Protein AF-A0A175YHP7-F1 (afdb_monomer)

Sequence (146 aa):
MAKKRSRNQNPEPFFPEEENDSKSKSSTKHSKAPKHHQQQNKLIASDMSAKILKEALIQQKEIQDEADALKPGAASFAFLKDNADALQLDEEEIDHFSGFSETQSQYGGDEEEIDEDDEKLLEAFLSKDYCPQRTLADIIVDKIKE

Foldseek 3Di:
DDDDDDDDDDPDDPDDDDDDDDDPPPPPDPPDDDDPVSVPPPPDPPVVVVVVVVVVVVVVVVVVVVVQCPPPPRVPPPVPVVVPPPPPDDPPPPVPCPDDPVVVPPPPPDPPDQDPVNVVVVCVVPDPPDDPDCDVVNVVVVVVVD

InterPro domains:
  IPR007955 Bystin [PTHR12821] (1-146)

Structure (mmCIF, N/CA/C/O backbone):
data_AF-A0A175YHP7-F1
#
_entry.id   AF-A0A175YHP7-F1
#
loop_
_atom_site.group_PDB
_atom_site.id
_atom_site.type_symbol
_atom_site.label_atom_id
_atom_site.label_alt_id
_atom_site.label_comp_id
_atom_site.label_asym_id
_atom_site.label_entity_id
_atom_site.label_seq_id
_atom_site.pdbx_PDB_ins_code
_atom_site.Cartn_x
_atom_site.Cartn_y
_atom_site.Cartn_z
_atom_site.occupancy
_atom_site.B_iso_or_equiv
_atom_site.auth_seq_id
_atom_site.auth_comp_id
_atom_site.auth_asym_id
_atom_site.auth_atom_id
_atom_site.pdbx_PDB_model_num
ATOM 1 N N . MET A 1 1 ? 13.005 -58.103 37.834 1.00 46.00 1 MET A N 1
ATOM 2 C CA . MET A 1 1 ? 14.176 -57.321 37.370 1.00 46.00 1 MET A CA 1
ATOM 3 C C . MET A 1 1 ? 13.709 -56.307 36.331 1.00 46.00 1 MET A C 1
ATOM 5 O O . MET A 1 1 ? 13.283 -56.713 35.258 1.00 46.00 1 MET A O 1
ATOM 9 N N . ALA A 1 2 ? 13.693 -55.012 36.660 1.00 54.41 2 ALA A N 1
ATOM 10 C CA . ALA A 1 2 ? 13.207 -53.965 35.756 1.00 54.41 2 ALA A CA 1
ATOM 11 C C . ALA A 1 2 ? 14.349 -53.447 34.862 1.00 54.41 2 ALA A C 1
ATOM 13 O O . ALA A 1 2 ? 15.381 -53.001 35.364 1.00 54.41 2 ALA A O 1
ATOM 14 N N . LYS A 1 3 ? 14.171 -53.518 33.538 1.00 66.19 3 LYS A N 1
ATOM 15 C CA . LYS A 1 3 ? 15.143 -53.038 32.544 1.00 66.19 3 LYS A CA 1
ATOM 16 C C . LYS A 1 3 ? 15.063 -51.509 32.458 1.00 66.19 3 LYS A C 1
ATOM 18 O O . LYS A 1 3 ? 14.089 -50.972 31.935 1.00 66.19 3 LYS A O 1
ATOM 23 N N . LYS A 1 4 ? 16.067 -50.807 32.990 1.00 70.50 4 LYS A N 1
ATOM 24 C CA . LYS A 1 4 ? 16.188 -49.344 32.880 1.00 70.50 4 LYS A CA 1
ATOM 25 C C . LYS A 1 4 ? 16.605 -48.986 31.447 1.00 70.50 4 LYS A C 1
ATOM 27 O O . LYS A 1 4 ? 17.589 -49.524 30.951 1.00 70.50 4 LYS A O 1
ATOM 32 N N . ARG A 1 5 ? 15.856 -48.104 30.773 1.00 69.44 5 ARG A N 1
ATOM 33 C CA . ARG A 1 5 ? 16.238 -47.556 29.458 1.00 69.44 5 ARG A CA 1
ATOM 34 C C . ARG A 1 5 ? 17.372 -46.547 29.661 1.00 69.44 5 ARG A C 1
ATOM 36 O O . ARG A 1 5 ? 17.208 -45.604 30.432 1.00 69.44 5 ARG A O 1
ATOM 43 N N . SER A 1 6 ? 18.509 -46.751 29.000 1.00 69.75 6 SER A N 1
ATOM 44 C CA . SER A 1 6 ? 19.633 -45.811 29.009 1.00 69.75 6 SER A CA 1
ATOM 45 C C . SER A 1 6 ? 19.281 -44.572 28.185 1.00 69.75 6 SER A C 1
ATOM 47 O O . SER A 1 6 ? 18.892 -44.679 27.022 1.00 69.75 6 SER A O 1
ATOM 49 N N . ARG A 1 7 ? 19.398 -43.390 28.790 1.00 74.38 7 ARG A N 1
ATOM 50 C CA . ARG A 1 7 ? 19.239 -42.104 28.106 1.00 74.38 7 ARG A CA 1
ATOM 51 C C . ARG A 1 7 ? 20.574 -41.769 27.441 1.00 74.38 7 ARG A C 1
ATOM 53 O O . ARG A 1 7 ? 21.572 -41.646 28.146 1.00 74.38 7 ARG A O 1
ATOM 60 N N . ASN A 1 8 ? 20.601 -41.669 26.113 1.00 72.31 8 ASN A N 1
ATOM 61 C CA . ASN A 1 8 ? 21.798 -41.236 25.391 1.00 72.31 8 ASN A CA 1
ATOM 62 C C . ASN A 1 8 ? 22.124 -39.799 25.809 1.00 72.31 8 ASN A C 1
ATOM 64 O O . ASN A 1 8 ? 21.295 -38.908 25.631 1.00 72.31 8 ASN A O 1
ATOM 68 N N . GLN A 1 9 ? 23.298 -39.603 26.401 1.00 70.44 9 GLN A N 1
ATOM 69 C CA . GLN A 1 9 ? 23.836 -38.281 26.695 1.00 70.44 9 GLN A CA 1
ATOM 70 C C . GLN A 1 9 ? 24.717 -37.857 25.523 1.00 70.44 9 GLN A C 1
ATOM 72 O O . GLN A 1 9 ? 25.513 -38.657 25.032 1.00 70.44 9 GLN A O 1
ATOM 77 N N . ASN A 1 10 ? 24.538 -36.621 25.060 1.00 68.81 10 ASN A N 1
ATOM 78 C CA . ASN A 1 10 ? 25.418 -36.017 24.067 1.00 68.81 10 ASN A CA 1
ATOM 79 C C . ASN A 1 10 ? 26.833 -35.910 24.675 1.00 68.81 10 ASN A C 1
ATOM 81 O O . ASN A 1 10 ? 26.950 -35.313 25.746 1.00 68.81 10 ASN A O 1
ATOM 85 N N . PRO A 1 11 ? 27.882 -36.499 24.070 1.00 67.88 11 PRO A N 1
ATOM 86 C CA . PRO A 1 11 ? 29.224 -36.497 24.654 1.00 67.88 11 PRO A CA 1
ATOM 87 C C . PRO A 1 11 ? 29.939 -35.145 24.542 1.00 67.88 11 PRO A C 1
ATOM 89 O O . PRO A 1 11 ? 30.997 -34.977 25.142 1.00 67.88 11 PRO A O 1
ATOM 92 N N . GLU A 1 12 ? 29.402 -34.196 23.772 1.00 66.56 12 GLU A N 1
ATOM 93 C CA . GLU A 1 12 ? 30.058 -32.909 23.560 1.00 66.56 12 GLU A CA 1
ATOM 94 C C . GLU A 1 12 ? 29.639 -31.881 24.624 1.00 66.56 12 GLU A C 1
ATOM 96 O O . GLU A 1 12 ? 28.439 -31.642 24.809 1.00 66.56 12 GLU A O 1
ATOM 101 N N . PRO A 1 13 ? 30.600 -31.266 25.337 1.00 72.00 13 PRO A N 1
ATOM 102 C CA . PRO A 1 13 ? 30.310 -30.165 26.244 1.00 72.00 13 PRO A CA 1
ATOM 103 C C . PRO A 1 13 ? 29.901 -28.918 25.449 1.00 72.00 13 PRO A C 1
ATOM 105 O O . PRO A 1 13 ? 30.502 -28.587 24.428 1.00 72.00 13 PRO A O 1
ATOM 108 N N . PHE A 1 14 ? 28.889 -28.203 25.943 1.00 60.03 14 PHE A N 1
ATOM 109 C CA . PHE A 1 14 ? 28.582 -26.855 25.475 1.00 60.03 14 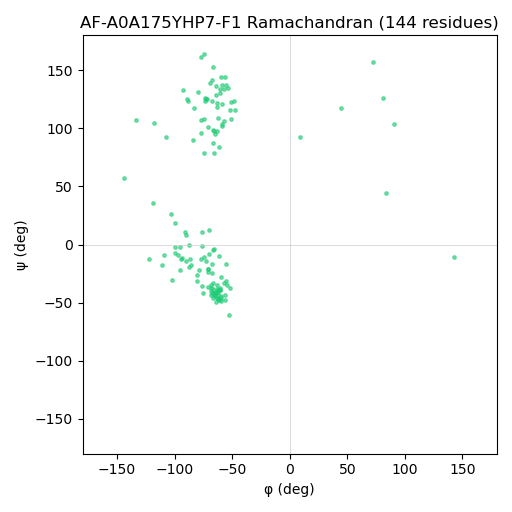PHE A CA 1
ATOM 110 C C . PHE A 1 14 ? 29.682 -25.918 25.980 1.00 60.03 14 PHE A C 1
ATOM 112 O O . PHE A 1 14 ? 29.701 -25.564 27.158 1.00 60.03 14 PHE A O 1
ATOM 119 N N . PHE A 1 15 ? 30.627 -25.565 25.111 1.00 62.22 15 PHE A N 1
ATOM 120 C CA . PHE A 1 15 ? 31.587 -24.506 25.400 1.00 62.22 15 PHE A CA 1
ATOM 121 C C . PHE A 1 15 ? 30.917 -23.143 25.166 1.00 62.22 15 PHE A C 1
ATOM 123 O O . PHE A 1 15 ? 30.283 -22.974 24.122 1.00 62.22 15 PHE A O 1
ATOM 130 N N . PRO A 1 16 ? 31.020 -22.187 26.107 1.00 53.53 16 PRO A N 1
ATOM 131 C CA . PRO A 1 16 ? 30.658 -20.805 25.832 1.00 53.53 16 PRO A CA 1
ATOM 132 C C . PRO A 1 16 ? 31.653 -20.214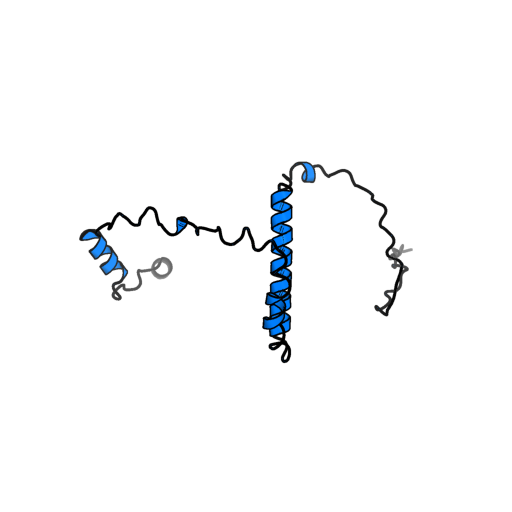 24.825 1.00 53.53 16 PRO A C 1
ATOM 134 O O . PRO A 1 16 ? 32.840 -20.539 24.854 1.00 53.53 16 PRO A O 1
ATOM 137 N N . GLU A 1 17 ? 31.126 -19.405 23.909 1.00 54.12 17 GLU A N 1
ATOM 138 C CA . GLU A 1 17 ? 31.859 -18.721 22.845 1.00 54.12 17 GLU A CA 1
ATOM 139 C C . GLU A 1 17 ? 32.971 -17.841 23.427 1.00 54.12 17 GLU A C 1
ATOM 141 O O . GLU A 1 17 ? 32.696 -16.776 23.962 1.00 54.12 17 GLU A O 1
ATOM 146 N N . GLU A 1 18 ? 34.223 -18.274 23.297 1.00 49.06 18 GLU A N 1
ATOM 147 C CA . GLU A 1 18 ? 35.388 -17.400 23.422 1.00 49.06 18 GLU A CA 1
ATOM 148 C C . GLU A 1 18 ? 36.333 -17.704 22.251 1.00 49.06 18 GLU A C 1
ATOM 150 O O . GLU A 1 18 ? 36.932 -18.775 22.157 1.00 49.06 18 GLU A O 1
ATOM 155 N N . GLU A 1 19 ? 36.345 -16.751 21.323 1.00 51.97 19 GLU A N 1
ATOM 156 C CA . GLU A 1 19 ? 37.436 -16.330 20.445 1.00 51.97 19 GLU A CA 1
ATOM 157 C C . GLU A 1 19 ? 38.331 -17.360 19.713 1.00 51.97 19 GLU A C 1
ATOM 159 O O . GLU A 1 19 ? 39.212 -18.014 20.266 1.00 51.97 19 GLU A O 1
ATOM 164 N N . ASN A 1 20 ? 38.223 -17.262 18.382 1.00 43.97 20 ASN A N 1
ATOM 165 C CA . ASN A 1 20 ? 39.258 -17.458 17.363 1.00 43.97 20 ASN A CA 1
ATOM 166 C C . ASN A 1 20 ? 39.466 -18.861 16.755 1.00 43.97 20 ASN A C 1
ATOM 168 O O . ASN A 1 20 ? 40.160 -19.743 17.252 1.00 43.97 20 ASN A O 1
ATOM 172 N N . ASP A 1 21 ? 38.942 -18.926 15.529 1.00 49.19 21 ASP A N 1
ATOM 173 C CA . ASP A 1 21 ? 39.599 -19.409 14.321 1.00 49.19 21 ASP A CA 1
ATOM 174 C C . ASP A 1 21 ? 39.704 -20.913 14.020 1.00 49.19 21 ASP A C 1
ATOM 176 O O . ASP A 1 21 ? 40.339 -21.735 14.678 1.00 49.19 21 ASP A O 1
ATOM 180 N N . SER A 1 22 ? 39.208 -21.202 12.812 1.00 54.88 22 SER A N 1
ATOM 181 C CA . SER A 1 22 ? 39.750 -22.210 11.900 1.00 54.88 22 SER A CA 1
ATOM 182 C C . SER A 1 22 ? 39.337 -23.668 12.083 1.00 54.88 22 SER A C 1
ATOM 184 O O . SER A 1 22 ? 40.174 -24.545 11.891 1.00 54.88 22 SER A O 1
ATOM 186 N N . LYS A 1 23 ? 38.050 -23.980 12.305 1.00 52.28 23 LYS A N 1
ATOM 187 C CA . LYS A 1 23 ? 37.476 -25.286 11.883 1.00 52.28 23 LYS A CA 1
ATOM 188 C C . LYS A 1 23 ? 36.029 -25.183 11.393 1.00 52.28 23 LYS A C 1
ATOM 190 O O . LYS A 1 23 ? 35.154 -25.915 11.851 1.00 52.28 23 LYS A O 1
ATOM 195 N N . SER A 1 24 ? 35.778 -24.356 10.380 1.00 53.47 24 SER A N 1
ATOM 196 C CA . SER A 1 24 ? 34.643 -24.575 9.479 1.00 53.47 24 SER A CA 1
ATOM 197 C C . SER A 1 24 ? 34.908 -25.864 8.692 1.00 53.47 24 SER A C 1
ATOM 199 O O . SER A 1 24 ? 35.519 -25.873 7.625 1.00 53.47 24 SER A O 1
ATOM 201 N N . LYS A 1 25 ? 34.507 -27.006 9.265 1.00 53.41 25 LYS A N 1
ATOM 202 C CA . LYS A 1 25 ? 34.483 -28.285 8.550 1.00 53.41 25 LYS A CA 1
ATOM 203 C C . LYS A 1 25 ? 33.567 -28.091 7.348 1.00 53.41 25 LYS A C 1
ATOM 205 O O . LYS A 1 25 ? 32.350 -28.030 7.502 1.00 53.41 25 LYS A O 1
ATOM 210 N N . SER A 1 26 ? 34.171 -27.941 6.173 1.00 55.53 26 SER A N 1
ATOM 211 C CA . SER A 1 26 ? 33.475 -27.862 4.897 1.00 55.53 26 SER A CA 1
ATOM 212 C C . SER A 1 26 ? 32.526 -29.052 4.805 1.00 55.53 26 SER A C 1
ATOM 214 O O . SER A 1 26 ? 32.942 -30.209 4.711 1.00 55.53 26 SER A O 1
ATOM 216 N N . SER A 1 27 ? 31.227 -28.778 4.926 1.00 59.69 27 SER A N 1
ATOM 217 C CA . SER A 1 27 ? 30.212 -29.810 4.801 1.00 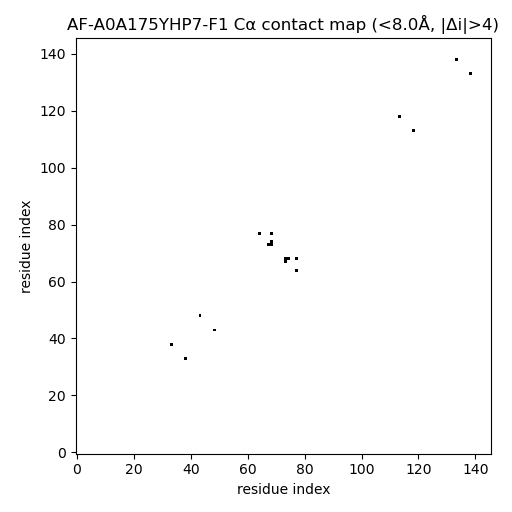59.69 27 SER A CA 1
ATOM 218 C C . SER A 1 27 ? 30.322 -30.351 3.385 1.00 59.69 27 SER A C 1
ATOM 220 O O . SER A 1 27 ? 30.030 -29.661 2.404 1.00 59.69 27 SER A O 1
ATOM 222 N N . THR A 1 28 ? 30.824 -31.571 3.287 1.00 58.56 28 THR A N 1
ATOM 223 C CA . THR A 1 28 ? 30.996 -32.302 2.046 1.00 58.56 28 THR A CA 1
ATOM 224 C C . THR A 1 28 ? 29.667 -32.267 1.297 1.00 58.56 28 THR A C 1
ATOM 226 O O . THR A 1 28 ? 28.622 -32.602 1.857 1.00 58.56 28 THR A O 1
ATOM 229 N N . LYS A 1 29 ? 29.701 -31.754 0.063 1.00 62.47 29 LYS A N 1
ATOM 230 C CA . LYS A 1 29 ? 28.541 -31.484 -0.794 1.00 62.47 29 LYS A CA 1
ATOM 231 C C . LYS A 1 29 ? 27.780 -32.777 -1.093 1.00 62.47 29 LYS A C 1
ATOM 233 O O . LYS A 1 29 ? 27.967 -33.390 -2.137 1.00 62.47 29 LYS A O 1
ATOM 238 N N . HIS A 1 30 ? 26.900 -33.195 -0.196 1.00 57.97 30 HIS A N 1
ATOM 239 C CA . HIS A 1 30 ? 25.880 -34.177 -0.521 1.00 57.97 30 HIS A CA 1
ATOM 240 C C . HIS A 1 30 ? 24.717 -33.422 -1.160 1.00 57.97 30 HIS A C 1
ATOM 242 O O . HIS A 1 30 ? 23.811 -32.959 -0.465 1.00 57.97 30 HIS A O 1
ATOM 248 N N . SER A 1 31 ? 24.747 -33.276 -2.487 1.00 67.56 31 SER A N 1
ATOM 249 C CA . SER A 1 31 ? 23.548 -32.915 -3.239 1.00 67.56 31 SER A CA 1
ATOM 250 C C . SER A 1 31 ? 22.557 -34.070 -3.096 1.00 67.56 31 SER A C 1
ATOM 252 O O . SER A 1 31 ? 22.631 -35.095 -3.771 1.00 67.56 31 SER A O 1
ATOM 254 N N . LYS A 1 32 ? 21.649 -33.954 -2.126 1.00 76.44 32 LYS A N 1
ATOM 255 C CA . LYS A 1 32 ? 20.534 -34.893 -2.008 1.00 76.44 32 LYS A CA 1
ATOM 256 C C . LYS A 1 32 ? 19.669 -34.739 -3.257 1.00 76.44 32 LYS A C 1
ATOM 258 O O . LYS A 1 32 ? 19.400 -33.613 -3.675 1.00 76.44 32 LYS A O 1
ATOM 263 N N . ALA A 1 33 ? 19.237 -35.858 -3.836 1.00 76.06 33 ALA A N 1
ATOM 264 C CA . ALA A 1 33 ? 18.287 -35.831 -4.939 1.00 76.06 33 ALA A CA 1
ATOM 265 C C . ALA A 1 33 ? 17.026 -35.056 -4.507 1.00 76.06 33 ALA A C 1
ATOM 267 O O . ALA A 1 33 ? 16.568 -35.234 -3.368 1.00 76.06 33 ALA A O 1
ATOM 268 N N . PRO A 1 34 ? 16.484 -34.183 -5.372 1.00 72.31 34 PRO A N 1
ATOM 269 C CA . PRO A 1 34 ? 15.322 -33.384 -5.028 1.00 72.31 34 PRO A CA 1
ATOM 270 C C . PRO A 1 34 ? 14.143 -34.299 -4.696 1.00 72.31 34 PRO A C 1
ATOM 272 O O . PRO A 1 34 ? 13.866 -35.276 -5.394 1.00 72.31 34 PRO A O 1
ATOM 275 N N . LYS A 1 35 ? 13.452 -33.992 -3.598 1.00 80.69 35 LYS A N 1
ATOM 276 C CA . LYS A 1 35 ? 12.264 -34.740 -3.170 1.00 80.69 35 LYS A CA 1
ATOM 277 C C . LYS A 1 35 ? 11.137 -34.533 -4.185 1.00 80.69 35 LYS A C 1
ATOM 279 O O . LYS A 1 35 ? 11.047 -33.474 -4.794 1.00 80.69 35 LYS A O 1
ATOM 284 N N . HIS A 1 36 ? 10.219 -35.491 -4.309 1.00 69.75 36 HIS A N 1
ATOM 285 C CA . HIS A 1 36 ? 9.079 -35.404 -5.239 1.00 69.75 36 HIS A CA 1
ATOM 286 C C . HIS A 1 36 ? 8.266 -34.098 -5.083 1.00 69.75 36 HIS A C 1
ATOM 288 O O . HIS A 1 36 ? 7.883 -33.481 -6.069 1.00 69.75 36 HIS A O 1
ATOM 294 N N . HIS A 1 37 ? 8.089 -33.601 -3.853 1.00 69.38 37 HIS A N 1
ATOM 295 C CA . HIS A 1 37 ? 7.415 -32.317 -3.610 1.00 69.38 37 HIS A CA 1
ATOM 296 C C . HIS A 1 37 ? 8.239 -31.085 -4.040 1.00 69.38 37 HIS A C 1
ATOM 298 O O . HIS A 1 37 ? 7.678 -30.018 -4.243 1.00 69.38 37 HIS A O 1
ATOM 304 N N . GLN A 1 38 ? 9.566 -31.200 -4.175 1.00 67.00 38 GLN A N 1
ATOM 305 C CA . GLN A 1 38 ? 10.419 -30.133 -4.717 1.00 67.00 38 GLN A CA 1
ATOM 306 C C . GLN A 1 38 ? 10.346 -30.071 -6.244 1.00 67.00 38 GLN A C 1
ATOM 308 O O . GLN A 1 38 ? 10.609 -29.017 -6.805 1.00 67.00 38 GLN A O 1
ATOM 313 N N . GLN A 1 39 ? 9.957 -31.164 -6.912 1.00 63.38 39 GLN A N 1
ATOM 314 C CA . GLN A 1 39 ? 9.768 -31.179 -8.366 1.00 63.38 39 GLN A CA 1
ATOM 315 C C . GLN A 1 39 ? 8.528 -30.387 -8.804 1.00 63.38 39 GLN A C 1
ATOM 317 O O . GLN A 1 39 ? 8.470 -29.931 -9.940 1.00 63.38 39 GLN A O 1
ATOM 322 N N . GLN A 1 40 ? 7.543 -30.216 -7.915 1.00 61.12 40 GLN A N 1
ATOM 323 C CA . GLN A 1 40 ? 6.311 -29.477 -8.212 1.00 61.12 40 GLN A CA 1
ATOM 324 C C . GLN A 1 40 ? 6.391 -27.984 -7.887 1.00 61.12 40 GLN A C 1
ATOM 326 O O . GLN A 1 40 ? 5.554 -27.210 -8.352 1.00 61.12 40 GLN A O 1
ATOM 331 N N . ASN A 1 41 ? 7.402 -27.558 -7.128 1.00 60.28 41 ASN A N 1
ATOM 332 C CA . ASN A 1 41 ? 7.628 -26.141 -6.901 1.00 60.28 41 ASN A CA 1
ATOM 333 C C . ASN A 1 41 ? 8.227 -25.555 -8.178 1.00 60.28 41 ASN A C 1
ATOM 335 O O . ASN A 1 41 ? 9.390 -25.803 -8.494 1.00 60.28 41 ASN A O 1
ATOM 339 N N . LYS A 1 42 ? 7.432 -24.768 -8.911 1.00 74.38 42 LYS A N 1
ATOM 340 C CA . LYS A 1 42 ? 7.957 -23.889 -9.956 1.00 74.38 42 LYS A CA 1
ATOM 341 C C . LYS A 1 42 ? 8.956 -22.954 -9.279 1.00 74.38 42 LYS A C 1
ATOM 343 O O . LYS A 1 42 ? 8.555 -22.041 -8.561 1.00 74.38 42 LYS A O 1
ATOM 348 N N . LEU A 1 43 ? 10.247 -23.241 -9.436 1.00 79.19 43 LEU A N 1
ATOM 349 C CA . LEU A 1 43 ? 11.290 -22.322 -9.012 1.00 79.19 43 LEU A CA 1
ATOM 350 C C . LEU A 1 43 ? 11.034 -20.999 -9.729 1.00 79.19 43 LEU A C 1
ATOM 352 O O . LEU A 1 43 ? 10.725 -20.971 -10.922 1.00 79.19 43 LEU A O 1
ATOM 356 N N . ILE A 1 44 ? 11.106 -19.917 -8.967 1.00 83.69 44 ILE A N 1
ATOM 357 C CA . ILE A 1 44 ? 11.013 -18.572 -9.511 1.00 83.69 44 ILE A CA 1
ATOM 358 C C . ILE A 1 44 ? 12.165 -18.402 -10.516 1.00 83.69 44 ILE A C 1
ATOM 360 O O . ILE A 1 44 ? 13.244 -18.972 -10.333 1.00 83.69 44 ILE A O 1
ATOM 364 N N . ALA A 1 45 ? 11.928 -17.671 -11.608 1.00 90.94 45 ALA A N 1
ATOM 365 C CA . ALA A 1 45 ? 12.965 -17.418 -12.603 1.00 90.94 45 ALA A CA 1
ATOM 366 C C . ALA A 1 45 ? 14.194 -16.775 -11.942 1.00 90.94 45 ALA A C 1
ATOM 368 O O . ALA A 1 45 ? 14.047 -15.950 -11.042 1.00 90.94 45 ALA A O 1
ATOM 369 N N . SER A 1 46 ? 15.397 -17.116 -12.414 1.00 91.06 46 SER A N 1
ATOM 370 C CA . SER A 1 46 ? 16.647 -16.622 -11.818 1.00 91.06 46 SER A CA 1
ATOM 371 C C . SER A 1 46 ? 16.702 -15.092 -11.722 1.00 91.06 46 SER A C 1
ATOM 373 O O . SER A 1 46 ? 17.229 -14.576 -10.743 1.00 91.06 46 SER A O 1
ATOM 375 N N . ASP A 1 47 ? 16.130 -14.376 -12.697 1.00 94.50 47 ASP A N 1
ATOM 376 C CA . ASP A 1 47 ? 16.023 -12.909 -12.677 1.00 94.50 47 ASP A CA 1
ATOM 377 C C . ASP A 1 47 ? 15.152 -12.410 -11.511 1.00 94.50 47 ASP A C 1
ATOM 379 O O . ASP A 1 47 ? 15.546 -11.544 -10.735 1.00 94.50 47 ASP A O 1
ATOM 383 N N . MET A 1 48 ? 13.992 -13.033 -11.308 1.00 94.88 48 MET A N 1
ATOM 384 C CA . MET A 1 48 ? 13.111 -12.708 -10.187 1.00 94.88 48 MET A CA 1
ATOM 385 C C . MET A 1 48 ? 13.744 -13.078 -8.840 1.00 94.88 48 MET A C 1
ATOM 387 O O . MET A 1 48 ? 13.629 -12.317 -7.885 1.00 94.88 48 MET A O 1
ATOM 391 N N . SER A 1 49 ? 14.466 -14.200 -8.752 1.00 95.38 49 SER A N 1
ATOM 392 C CA . SER A 1 49 ? 15.238 -14.540 -7.551 1.00 95.38 49 SER A CA 1
ATOM 393 C C . SER A 1 49 ? 16.343 -13.519 -7.258 1.00 95.38 49 SER A C 1
ATOM 395 O O . SER A 1 49 ? 16.540 -13.171 -6.096 1.00 95.38 49 SER A O 1
ATOM 397 N N . ALA A 1 50 ? 17.030 -13.008 -8.285 1.00 96.50 50 ALA A N 1
ATOM 398 C CA . ALA A 1 50 ? 18.051 -11.971 -8.132 1.00 96.50 50 ALA A CA 1
ATOM 399 C C . ALA A 1 50 ? 17.449 -10.640 -7.654 1.00 96.50 50 ALA A C 1
ATOM 401 O O . ALA A 1 50 ? 18.000 -10.016 -6.749 1.00 96.50 50 ALA A O 1
ATOM 402 N N . LYS A 1 51 ? 16.290 -10.246 -8.199 1.00 97.62 51 LYS A N 1
ATOM 403 C CA . LYS A 1 51 ? 15.534 -9.063 -7.755 1.00 97.62 51 LYS A CA 1
ATOM 404 C C . LYS A 1 51 ? 15.123 -9.169 -6.289 1.00 97.62 51 LYS A C 1
ATOM 406 O O . LYS A 1 51 ? 15.399 -8.257 -5.520 1.00 97.62 51 LYS A O 1
ATOM 411 N N . ILE A 1 52 ? 14.548 -10.305 -5.889 1.00 97.00 52 ILE A N 1
ATOM 412 C CA . ILE A 1 52 ? 14.151 -10.554 -4.495 1.00 97.00 52 ILE A CA 1
ATOM 413 C C . ILE A 1 52 ? 15.366 -10.482 -3.562 1.00 97.00 52 ILE A C 1
ATOM 415 O O . ILE A 1 52 ? 15.283 -9.865 -2.506 1.00 97.00 52 ILE A O 1
ATOM 419 N N . LEU A 1 53 ? 16.498 -11.085 -3.945 1.00 97.25 53 LEU A N 1
ATOM 420 C CA . LEU A 1 53 ? 17.710 -11.050 -3.127 1.00 97.25 53 LEU A CA 1
ATOM 421 C C . LEU A 1 53 ? 18.266 -9.626 -2.986 1.00 97.25 53 LEU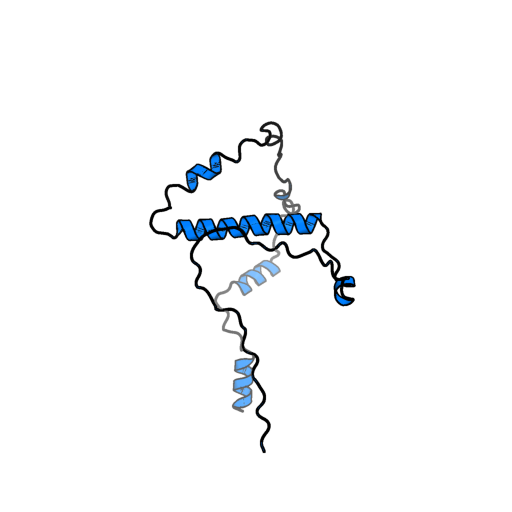 A C 1
ATOM 423 O O . LEU A 1 53 ? 18.651 -9.239 -1.887 1.00 97.25 53 LEU A O 1
ATOM 427 N N . LYS A 1 54 ? 18.296 -8.846 -4.074 1.00 98.00 54 LYS A N 1
ATOM 428 C CA . LYS A 1 54 ? 18.754 -7.450 -4.050 1.00 98.00 54 LYS A CA 1
ATOM 429 C C . LYS A 1 54 ? 17.878 -6.600 -3.129 1.00 98.00 54 LYS A C 1
ATOM 431 O O . LYS A 1 54 ? 18.412 -5.895 -2.281 1.00 98.00 54 LYS A O 1
ATOM 436 N N . GLU A 1 55 ? 16.561 -6.713 -3.263 1.00 97.88 55 GLU A N 1
ATOM 437 C CA . GLU A 1 55 ? 15.606 -5.958 -2.449 1.00 97.88 55 GLU A CA 1
ATOM 438 C C . GLU A 1 55 ? 15.691 -6.342 -0.966 1.00 97.88 55 GLU A C 1
ATOM 440 O O . GLU A 1 55 ? 15.729 -5.479 -0.095 1.00 97.88 55 GLU A O 1
ATOM 445 N N . ALA A 1 56 ? 15.824 -7.638 -0.671 1.00 97.62 56 ALA A N 1
ATOM 446 C CA . ALA A 1 56 ? 15.988 -8.121 0.697 1.00 97.62 56 ALA A CA 1
ATOM 447 C C . ALA A 1 56 ? 17.253 -7.558 1.370 1.00 97.62 56 ALA A C 1
ATOM 449 O O . ALA A 1 56 ? 17.224 -7.240 2.558 1.00 97.62 56 ALA A O 1
ATOM 450 N N . LEU A 1 57 ? 18.355 -7.409 0.624 1.00 97.75 57 LEU A N 1
ATOM 451 C CA . LEU A 1 57 ? 19.580 -6.791 1.143 1.00 97.75 57 LEU A CA 1
ATOM 452 C C . LEU A 1 57 ? 19.404 -5.293 1.420 1.00 97.75 57 LEU A C 1
ATOM 454 O O . LEU A 1 57 ? 19.940 -4.802 2.412 1.00 97.75 57 LEU A O 1
ATOM 458 N N . ILE A 1 58 ? 18.652 -4.580 0.577 1.00 97.19 58 ILE A N 1
ATOM 459 C CA . ILE A 1 58 ? 18.347 -3.155 0.775 1.00 97.19 58 ILE A CA 1
ATOM 460 C C . ILE A 1 58 ? 17.518 -2.969 2.050 1.00 97.19 58 ILE A C 1
ATOM 462 O O . ILE A 1 58 ? 17.917 -2.202 2.921 1.00 97.19 58 ILE A O 1
ATOM 466 N N . GLN A 1 59 ? 16.442 -3.744 2.211 1.00 97.50 59 GLN A N 1
ATOM 467 C CA . GLN A 1 59 ? 15.589 -3.696 3.405 1.00 97.50 59 GLN A CA 1
ATOM 468 C C . GLN A 1 59 ? 16.361 -4.041 4.682 1.00 97.50 59 GLN A C 1
ATOM 470 O O . GLN A 1 59 ? 16.172 -3.421 5.725 1.00 97.50 59 GLN A O 1
ATOM 475 N N . GLN A 1 60 ? 17.270 -5.020 4.615 1.00 96.25 60 GLN A N 1
ATOM 476 C CA . GLN A 1 60 ? 18.116 -5.358 5.757 1.00 96.25 60 GLN A CA 1
ATOM 477 C C . GLN A 1 60 ? 19.041 -4.195 6.150 1.00 96.25 60 GLN A C 1
ATOM 479 O O . GLN A 1 60 ? 19.257 -3.974 7.342 1.00 96.25 60 GLN A O 1
ATOM 484 N N . LYS A 1 61 ? 19.582 -3.461 5.168 1.00 95.38 61 LYS A N 1
ATOM 485 C CA . LYS A 1 61 ? 20.409 -2.275 5.415 1.00 95.38 61 LYS A CA 1
ATOM 486 C C . LYS A 1 61 ? 19.579 -1.148 6.039 1.00 95.38 61 LYS A C 1
ATOM 488 O O . LYS A 1 61 ? 20.005 -0.605 7.047 1.00 95.38 61 LYS A O 1
ATOM 493 N N . GLU A 1 62 ? 18.390 -0.867 5.511 1.00 93.00 62 GLU A N 1
ATOM 494 C CA . GLU A 1 62 ? 17.483 0.168 6.033 1.00 93.00 62 GLU A CA 1
ATOM 495 C C . GLU A 1 62 ? 17.147 -0.057 7.514 1.00 93.00 62 GLU A C 1
ATOM 497 O O . GLU A 1 62 ? 17.327 0.839 8.334 1.00 93.00 62 GLU A O 1
ATOM 502 N N . ILE A 1 63 ? 16.778 -1.287 7.891 1.00 92.75 63 ILE A N 1
ATOM 503 C CA . ILE A 1 63 ? 16.494 -1.638 9.293 1.00 92.75 63 ILE A CA 1
ATOM 504 C C . ILE A 1 63 ? 17.727 -1.421 10.185 1.00 92.75 63 ILE A C 1
ATOM 506 O O . ILE A 1 63 ? 17.605 -0.982 11.331 1.00 92.75 63 ILE A O 1
ATOM 510 N N . GLN A 1 64 ? 18.921 -1.756 9.686 1.00 91.38 64 GLN A N 1
ATOM 511 C CA . GLN A 1 64 ? 20.165 -1.568 10.429 1.00 91.38 64 GLN A CA 1
ATOM 512 C C . GLN A 1 64 ? 20.492 -0.079 10.602 1.00 91.38 64 GLN A C 1
ATOM 514 O O . GLN A 1 64 ? 20.828 0.338 11.710 1.00 91.38 64 GLN A O 1
ATOM 519 N N . ASP A 1 65 ? 20.332 0.716 9.544 1.00 88.75 65 ASP A N 1
ATOM 520 C CA . ASP A 1 65 ? 20.559 2.160 9.551 1.00 88.75 65 ASP A CA 1
ATOM 521 C C . ASP A 1 65 ? 19.564 2.873 10.489 1.00 88.75 65 ASP A C 1
ATOM 523 O O . ASP A 1 65 ? 19.970 3.733 11.270 1.00 88.75 65 ASP A O 1
ATOM 527 N N . GLU A 1 66 ? 18.285 2.473 10.506 1.00 84.75 66 GLU A N 1
ATOM 528 C CA . GLU A 1 66 ? 17.285 2.959 11.470 1.00 84.75 66 GLU A CA 1
ATOM 529 C C . GLU A 1 66 ? 17.656 2.601 12.914 1.00 84.75 66 GLU A C 1
ATOM 531 O O . GLU A 1 66 ? 17.609 3.450 13.811 1.00 84.75 66 GLU A O 1
ATOM 536 N N . ALA A 1 67 ? 18.052 1.347 13.154 1.00 83.31 67 ALA A N 1
ATOM 537 C CA . ALA A 1 67 ? 18.471 0.886 14.473 1.00 83.31 67 ALA A CA 1
ATOM 538 C C . ALA A 1 67 ? 19.722 1.627 14.968 1.00 83.31 67 ALA A C 1
ATOM 540 O O . ALA A 1 67 ? 19.845 1.900 16.165 1.00 83.31 67 ALA A O 1
ATOM 541 N N . ASP A 1 68 ? 20.640 1.970 14.065 1.00 80.50 68 ASP A N 1
ATOM 542 C CA . ASP A 1 68 ? 21.826 2.758 14.375 1.00 80.50 68 ASP A CA 1
ATOM 543 C C . ASP A 1 68 ? 21.500 4.249 14.558 1.00 80.50 68 ASP A C 1
ATOM 545 O O . ASP A 1 68 ? 22.045 4.869 15.470 1.00 80.50 68 ASP A O 1
ATOM 549 N N . ALA A 1 69 ? 20.556 4.815 13.801 1.00 72.19 69 ALA A N 1
ATOM 550 C CA . ALA A 1 69 ? 20.074 6.189 13.974 1.00 72.19 69 ALA A CA 1
ATOM 551 C C . ALA A 1 69 ? 19.317 6.398 15.300 1.00 72.19 69 ALA A C 1
ATOM 553 O O . ALA A 1 69 ? 19.409 7.465 15.910 1.00 72.19 69 ALA A O 1
ATOM 554 N N . LEU A 1 70 ? 18.609 5.369 15.778 1.00 66.00 70 LEU A N 1
ATOM 555 C CA . LEU A 1 70 ? 17.934 5.353 17.080 1.00 66.00 70 LEU A CA 1
ATOM 556 C C . LEU A 1 70 ? 18.911 5.231 18.265 1.00 66.00 70 LEU A C 1
ATOM 558 O O . LEU A 1 70 ? 18.519 5.494 19.407 1.00 66.00 70 LEU A O 1
ATOM 562 N N . LYS A 1 71 ? 20.184 4.869 18.036 1.00 67.50 71 LYS A N 1
ATOM 563 C CA . LYS A 1 71 ? 21.210 4.911 19.088 1.00 67.50 71 LYS A CA 1
ATOM 564 C C . LYS A 1 71 ? 21.578 6.374 19.371 1.00 67.50 71 LYS A C 1
ATOM 566 O O . LYS A 1 71 ? 21.987 7.095 18.457 1.00 67.50 71 LYS A O 1
ATOM 571 N N . PRO A 1 72 ? 21.498 6.835 20.633 1.00 52.72 72 PRO A N 1
ATOM 572 C CA . PRO A 1 72 ? 21.827 8.212 20.978 1.00 52.72 72 PRO A CA 1
ATOM 573 C C . PRO A 1 72 ? 23.328 8.455 20.752 1.00 52.72 72 PRO A C 1
ATOM 575 O O . PRO A 1 72 ? 24.156 8.074 21.576 1.00 52.72 72 PRO A O 1
ATOM 578 N N . GLY A 1 73 ? 23.677 9.057 19.608 1.00 60.03 73 GLY A N 1
ATOM 579 C CA . GLY A 1 73 ? 25.051 9.442 19.255 1.00 60.03 73 GLY A CA 1
ATOM 580 C C . GLY A 1 73 ? 25.463 9.290 17.782 1.00 60.03 73 GLY A C 1
ATOM 581 O O . GLY A 1 73 ? 26.514 9.810 17.421 1.00 60.03 73 GLY A O 1
ATOM 582 N N . ALA A 1 74 ? 24.676 8.627 16.923 1.00 57.22 74 ALA A N 1
ATOM 583 C CA . ALA A 1 74 ? 25.090 8.302 15.543 1.00 57.22 74 ALA A CA 1
ATOM 584 C C . ALA A 1 74 ? 24.542 9.238 14.441 1.00 57.22 74 ALA A C 1
ATOM 586 O O . ALA A 1 74 ? 24.974 9.158 13.289 1.00 57.22 74 ALA A O 1
ATOM 587 N N . ALA A 1 75 ? 23.634 10.158 14.782 1.00 55.72 75 ALA A N 1
ATOM 588 C CA . ALA A 1 75 ? 22.876 10.971 13.821 1.00 55.72 75 ALA A CA 1
ATOM 589 C C . ALA A 1 75 ? 23.716 11.902 12.914 1.00 55.72 75 ALA A C 1
ATOM 591 O O . ALA A 1 75 ? 23.187 12.457 11.956 1.00 55.72 75 ALA A O 1
ATOM 592 N N . SER A 1 76 ? 25.016 12.072 13.175 1.00 53.44 76 SER A N 1
ATOM 593 C CA . SER A 1 76 ? 25.866 13.010 12.427 1.00 53.44 76 SER A CA 1
ATOM 594 C C . SER A 1 76 ? 26.629 12.399 11.243 1.00 53.44 76 SER A C 1
ATOM 596 O O .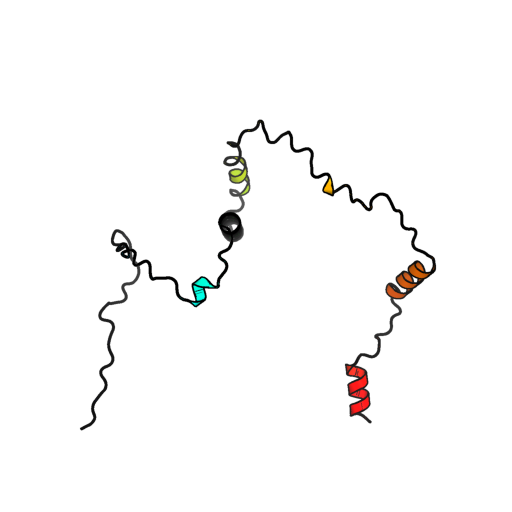 SER A 1 76 ? 27.198 13.157 10.464 1.00 53.44 76 SER A O 1
ATOM 598 N N . PHE A 1 77 ? 26.677 11.067 11.085 1.00 52.12 77 PHE A N 1
ATOM 599 C CA . PHE A 1 77 ? 27.536 10.420 10.069 1.00 52.12 77 PHE A CA 1
ATOM 600 C C . PHE A 1 77 ? 26.793 9.743 8.903 1.00 52.12 77 PHE A C 1
ATOM 602 O O . PHE A 1 77 ? 27.406 9.518 7.860 1.00 52.12 77 PHE A O 1
ATOM 609 N N . ALA A 1 78 ? 25.494 9.454 9.038 1.00 53.97 78 ALA A N 1
ATOM 610 C CA . ALA A 1 78 ? 24.727 8.743 8.007 1.00 53.97 78 ALA A CA 1
ATOM 611 C C . ALA A 1 78 ? 24.470 9.598 6.748 1.00 53.97 78 ALA A C 1
ATOM 613 O O . ALA A 1 78 ? 24.593 9.109 5.632 1.00 53.97 78 ALA A O 1
ATOM 614 N N . PHE A 1 79 ? 24.239 10.906 6.904 1.00 47.88 79 PHE A N 1
ATOM 615 C CA . PHE A 1 79 ? 23.902 11.798 5.782 1.00 47.88 79 PHE A CA 1
ATOM 616 C C . PHE A 1 79 ? 25.067 12.091 4.814 1.00 47.88 79 PHE A C 1
ATOM 618 O O . PHE A 1 79 ? 24.836 12.500 3.678 1.00 47.88 79 PHE A O 1
ATOM 625 N N . LEU A 1 80 ? 26.325 11.909 5.241 1.00 47.28 80 LEU A N 1
ATOM 626 C CA . LEU A 1 80 ? 27.504 12.281 4.442 1.00 47.28 80 LEU A CA 1
ATOM 627 C C . LEU A 1 80 ? 28.077 11.109 3.621 1.00 47.28 80 LEU A C 1
ATOM 629 O O . LEU A 1 80 ? 28.757 11.338 2.624 1.00 47.28 80 LEU A O 1
ATOM 633 N N . LYS A 1 81 ? 27.803 9.856 4.012 1.00 47.81 81 LYS A N 1
ATOM 634 C CA . LYS A 1 81 ? 28.346 8.655 3.349 1.00 47.81 81 LYS A CA 1
ATOM 635 C C . LYS A 1 81 ? 27.578 8.286 2.070 1.00 47.81 81 LYS A C 1
ATOM 637 O O . LYS A 1 81 ? 28.201 7.824 1.118 1.00 47.81 81 LYS A O 1
ATOM 642 N N . ASP A 1 82 ? 26.277 8.566 2.008 1.00 46.25 82 ASP A N 1
ATOM 643 C CA . ASP A 1 82 ? 25.432 8.220 0.852 1.00 46.25 82 ASP A CA 1
ATOM 644 C C . ASP A 1 82 ? 25.716 9.047 -0.420 1.00 46.25 82 ASP A C 1
ATOM 646 O O . ASP A 1 82 ? 25.227 8.704 -1.491 1.00 46.25 82 ASP A O 1
ATOM 650 N N . ASN A 1 83 ? 26.558 10.089 -0.352 1.00 45.47 83 ASN A N 1
ATOM 651 C CA . ASN A 1 83 ? 26.944 10.891 -1.523 1.00 45.47 83 ASN A CA 1
ATOM 652 C C . ASN A 1 83 ? 28.289 10.483 -2.161 1.00 45.47 83 ASN A C 1
ATOM 654 O O . ASN A 1 83 ? 28.626 10.996 -3.223 1.00 45.47 83 ASN A O 1
ATOM 658 N N . ALA A 1 84 ? 29.081 9.599 -1.538 1.00 47.72 84 ALA A N 1
ATOM 659 C CA . ALA A 1 84 ? 30.458 9.339 -1.986 1.00 47.72 84 ALA A CA 1
ATOM 660 C C . ALA A 1 84 ? 30.641 8.040 -2.796 1.00 47.72 84 ALA A C 1
ATOM 662 O O . ALA A 1 84 ? 31.500 8.004 -3.671 1.00 47.72 84 ALA A O 1
ATOM 663 N N . ASP A 1 85 ? 29.842 6.994 -2.550 1.00 44.84 85 ASP A N 1
ATOM 664 C CA . ASP A 1 85 ? 30.017 5.677 -3.203 1.00 44.84 85 ASP A CA 1
ATOM 665 C C . ASP A 1 85 ? 29.066 5.429 -4.394 1.00 44.84 85 ASP A C 1
ATOM 667 O O . ASP A 1 85 ? 29.161 4.398 -5.057 1.00 44.84 85 ASP A O 1
ATOM 671 N N . ALA A 1 86 ? 28.166 6.370 -4.708 1.00 46.62 86 ALA A N 1
ATOM 672 C CA . ALA A 1 86 ? 27.218 6.256 -5.825 1.00 46.62 86 ALA A CA 1
ATOM 673 C C . ALA A 1 86 ? 27.683 6.935 -7.135 1.00 46.62 86 ALA A C 1
ATOM 675 O O . ALA A 1 86 ? 26.991 6.836 -8.142 1.00 46.62 86 ALA A 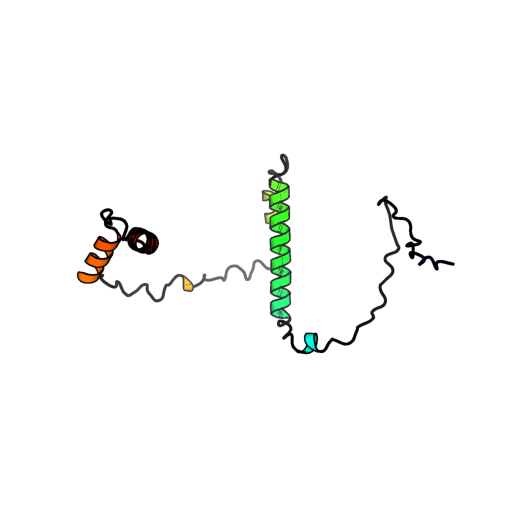O 1
ATOM 676 N N . LEU A 1 87 ? 28.849 7.598 -7.152 1.00 46.94 87 LEU A N 1
ATOM 677 C CA . LEU A 1 87 ? 29.311 8.440 -8.274 1.00 46.94 87 LEU A CA 1
ATOM 678 C C . LEU A 1 87 ? 30.384 7.786 -9.173 1.00 46.94 87 LEU A C 1
ATOM 680 O O . LEU A 1 87 ? 31.186 8.477 -9.792 1.00 46.94 87 LEU A O 1
ATOM 684 N N . GLN A 1 88 ? 30.430 6.453 -9.256 1.00 48.38 88 GLN A N 1
ATOM 685 C CA . GLN A 1 88 ? 31.243 5.732 -10.259 1.00 48.38 88 GLN A CA 1
ATOM 686 C C . GLN A 1 88 ? 30.386 4.872 -11.192 1.00 48.38 88 GLN A C 1
ATOM 688 O O . GLN A 1 88 ? 30.779 3.777 -11.597 1.00 48.38 88 GLN A O 1
ATOM 693 N N . LEU A 1 89 ? 29.197 5.359 -11.531 1.00 46.16 89 LEU A N 1
ATOM 694 C CA . LEU A 1 89 ? 28.383 4.801 -12.599 1.00 46.16 89 LEU A CA 1
ATOM 695 C C . LEU A 1 89 ? 28.228 5.904 -13.640 1.00 46.16 89 LEU A C 1
ATOM 697 O O . LEU A 1 89 ? 27.560 6.894 -13.374 1.00 46.16 89 LEU A O 1
ATOM 701 N N . ASP A 1 90 ? 28.974 5.741 -14.732 1.00 47.41 90 ASP A N 1
ATOM 702 C CA . ASP A 1 90 ? 28.866 6.425 -16.024 1.00 47.41 90 ASP A CA 1
ATOM 703 C C . ASP A 1 90 ? 27.884 7.615 -16.052 1.00 47.41 90 ASP A C 1
ATOM 705 O O . ASP A 1 90 ? 26.680 7.460 -16.261 1.00 47.41 90 ASP A O 1
ATOM 709 N N . GLU A 1 91 ? 28.415 8.813 -15.799 1.00 51.59 91 GLU A N 1
ATOM 710 C CA . GLU A 1 91 ? 27.673 10.082 -15.724 1.00 51.59 91 GLU A CA 1
ATOM 711 C C . GLU A 1 91 ? 27.066 10.494 -17.085 1.00 51.59 91 GLU A C 1
ATOM 713 O O . GLU A 1 91 ? 26.350 11.489 -17.174 1.00 51.59 91 GLU A O 1
ATOM 718 N N . GLU A 1 92 ? 27.328 9.732 -18.152 1.00 54.12 92 GLU A N 1
ATOM 719 C CA . GLU A 1 92 ? 26.980 10.081 -19.532 1.00 54.12 92 GLU A CA 1
ATOM 720 C C . GLU A 1 92 ? 25.636 9.486 -20.005 1.00 54.12 92 GLU A C 1
ATOM 722 O O . GLU A 1 92 ? 25.100 9.942 -21.015 1.00 54.12 92 GLU A O 1
ATOM 727 N N . GLU A 1 93 ? 25.034 8.529 -19.280 1.00 55.53 93 GLU A N 1
ATOM 728 C CA . GLU A 1 93 ? 23.7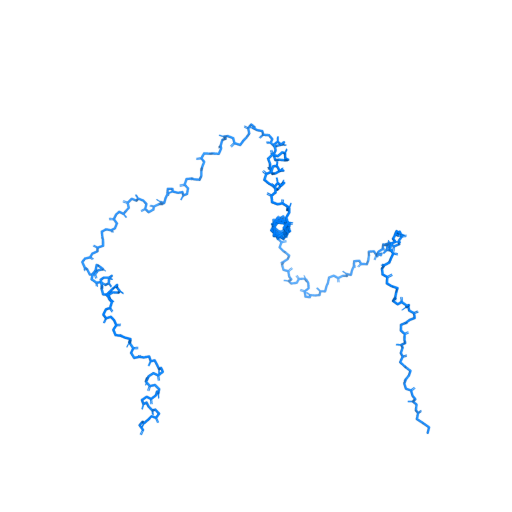45 7.908 -19.672 1.00 55.53 93 GLU A CA 1
ATOM 729 C C . GLU A 1 93 ? 22.551 8.311 -18.776 1.00 55.53 93 GLU A C 1
ATOM 731 O O . GLU A 1 93 ? 21.394 8.048 -19.109 1.00 55.53 93 GLU A O 1
ATOM 736 N N . ILE A 1 94 ? 22.786 9.000 -17.653 1.00 55.78 94 ILE A N 1
ATOM 737 C CA . ILE A 1 94 ? 21.728 9.318 -16.671 1.00 55.78 94 ILE A CA 1
ATOM 738 C C . ILE A 1 94 ? 20.950 10.604 -17.022 1.00 55.78 94 ILE A C 1
ATOM 740 O O . ILE A 1 94 ? 19.824 10.782 -16.559 1.00 55.78 94 ILE A O 1
ATOM 744 N N . ASP A 1 95 ? 21.471 11.471 -17.895 1.00 58.84 95 ASP A N 1
ATOM 745 C CA . ASP A 1 95 ? 20.810 12.745 -18.248 1.00 58.84 95 ASP A CA 1
ATOM 746 C C . ASP A 1 95 ? 19.798 12.630 -19.413 1.00 58.84 95 ASP A C 1
ATOM 748 O O . ASP A 1 95 ? 19.133 13.593 -19.792 1.00 58.84 95 ASP A O 1
ATOM 752 N N . HIS A 1 96 ? 19.623 11.433 -19.988 1.00 63.97 96 HIS A N 1
ATOM 753 C CA . HIS A 1 96 ? 18.613 11.168 -21.026 1.00 63.97 96 HIS A CA 1
ATOM 754 C C . HIS A 1 96 ? 17.340 10.487 -20.506 1.00 63.97 96 HIS A C 1
ATOM 756 O O . HIS A 1 96 ? 16.534 9.966 -21.281 1.00 63.97 96 HIS A O 1
ATOM 762 N N . PHE A 1 97 ? 17.096 10.535 -19.197 1.00 69.56 97 PHE A N 1
ATOM 763 C CA . PHE A 1 97 ? 15.816 10.123 -18.638 1.00 69.56 97 PHE A CA 1
ATOM 764 C C . PHE A 1 97 ? 14.757 11.216 -18.861 1.00 69.56 97 PHE A C 1
ATOM 766 O O . PHE A 1 97 ? 14.627 12.153 -18.079 1.00 69.56 97 PHE A O 1
ATOM 773 N N . SER A 1 98 ? 13.953 11.086 -19.920 1.00 69.00 98 SER A N 1
ATOM 774 C CA . SER A 1 98 ? 12.887 12.040 -20.280 1.00 69.00 98 SER A CA 1
ATOM 775 C C . SER A 1 98 ? 11.673 12.051 -19.331 1.00 69.00 98 SER A C 1
ATOM 777 O O . SER A 1 98 ? 10.633 12.608 -19.679 1.00 69.00 98 SER A O 1
ATOM 779 N N . GLY A 1 99 ? 11.773 11.421 -18.156 1.00 71.38 99 GLY A N 1
ATOM 780 C CA . GLY A 1 99 ? 10.655 11.215 -17.238 1.00 71.38 99 GLY A CA 1
ATOM 781 C C . GLY A 1 99 ? 9.654 10.164 -17.733 1.00 71.38 99 GLY A C 1
ATOM 782 O O . GLY A 1 99 ? 9.548 9.874 -18.926 1.00 71.38 99 GLY A O 1
ATOM 783 N N . PHE A 1 100 ? 8.896 9.580 -16.802 1.00 66.12 100 PHE A N 1
ATOM 784 C CA . PHE A 1 100 ? 7.731 8.770 -17.152 1.00 66.12 100 PHE A CA 1
ATOM 785 C C . PHE A 1 100 ? 6.656 9.681 -17.755 1.00 66.12 100 PHE A C 1
ATOM 787 O O . PHE A 1 100 ? 6.174 10.598 -17.091 1.00 66.12 100 PHE A O 1
ATOM 794 N N . SER A 1 101 ? 6.211 9.383 -18.977 1.00 62.22 101 SER A N 1
ATOM 795 C CA . SER A 1 101 ? 4.981 9.960 -19.538 1.00 62.22 101 SER A CA 1
ATOM 796 C C . SER A 1 101 ? 3.723 9.497 -18.789 1.00 62.22 101 SER A C 1
ATOM 798 O O . SER A 1 101 ? 2.635 9.971 -19.076 1.00 62.22 101 SER A O 1
ATOM 800 N N . GLU A 1 102 ? 3.859 8.594 -17.818 1.00 56.78 102 GLU A N 1
ATOM 801 C CA . GLU A 1 102 ? 2.778 7.978 -17.041 1.00 56.78 102 GLU A CA 1
ATOM 802 C C . GLU A 1 102 ? 2.037 8.955 -16.110 1.00 56.78 102 GLU A C 1
ATOM 804 O O . GLU A 1 102 ? 0.912 8.681 -15.706 1.00 56.78 102 GLU A O 1
ATOM 809 N N . THR A 1 103 ? 2.608 10.130 -15.812 1.00 56.69 103 THR A N 1
ATOM 810 C CA . THR A 1 103 ? 1.858 11.209 -15.137 1.00 56.69 103 THR A CA 1
ATOM 811 C C . THR A 1 103 ? 0.920 11.958 -16.082 1.00 56.69 103 THR A C 1
ATOM 813 O O . THR A 1 103 ? 0.036 12.678 -15.617 1.00 56.69 103 THR A O 1
ATOM 816 N N . GLN A 1 104 ? 1.051 11.764 -17.400 1.00 59.56 104 GLN A N 1
ATOM 817 C CA . GLN A 1 104 ? -0.008 12.093 -18.349 1.00 59.56 104 GLN A CA 1
ATOM 818 C C . GLN A 1 104 ? -1.077 11.010 -18.208 1.00 59.56 104 GLN A C 1
ATOM 820 O O . GLN A 1 104 ? -1.133 10.052 -18.978 1.00 59.56 104 GLN A O 1
ATOM 825 N N . SER A 1 105 ? -1.895 11.134 -17.163 1.00 60.28 105 SER A N 1
ATOM 826 C CA . SER A 1 105 ? -3.099 10.328 -17.022 1.00 60.28 105 SER A CA 1
ATOM 827 C C . SER A 1 105 ? -3.858 10.371 -18.348 1.00 60.28 105 SER A C 1
ATOM 829 O O . SER A 1 105 ? -4.211 11.449 -18.826 1.00 60.28 105 SER A O 1
ATOM 831 N N . GLN A 1 106 ? -4.124 9.204 -18.938 1.00 58.44 106 GLN A N 1
ATOM 832 C CA . GLN A 1 106 ? -4.990 9.078 -20.116 1.00 58.44 106 GLN A CA 1
ATOM 833 C C . GLN A 1 106 ? -6.386 9.689 -19.866 1.00 58.44 106 GLN A C 1
ATOM 835 O O . GLN A 1 106 ? -7.098 9.996 -20.812 1.00 58.44 106 GLN A O 1
ATOM 840 N N . TYR A 1 107 ? -6.740 9.904 -18.596 1.00 58.66 107 TYR A N 1
ATOM 841 C CA . TYR A 1 107 ? -7.982 10.514 -18.134 1.00 58.66 107 TYR A CA 1
ATOM 842 C C . TYR A 1 107 ? -7.907 12.044 -17.980 1.00 58.66 107 TYR A C 1
ATOM 844 O O . TYR A 1 107 ? -8.826 12.650 -17.451 1.00 58.66 107 TYR A O 1
ATOM 852 N N . GLY A 1 108 ? -6.824 12.700 -18.411 1.00 55.66 108 GLY A N 1
ATOM 853 C CA . GLY A 1 108 ? -6.666 14.158 -18.307 1.00 55.66 108 GLY A CA 1
ATOM 854 C C . GLY A 1 108 ? -7.465 14.986 -19.325 1.00 55.66 108 GLY A C 1
ATOM 855 O O . GLY A 1 108 ? -7.177 16.170 -19.470 1.00 55.66 108 GLY A O 1
ATOM 856 N N . GLY A 1 109 ? -8.388 14.373 -20.073 1.00 58.84 109 GLY A N 1
ATOM 857 C CA . GLY A 1 109 ? -9.138 15.025 -21.154 1.00 58.84 109 GLY A CA 1
ATOM 858 C C . GLY A 1 109 ? -10.657 15.000 -21.005 1.00 58.84 109 GLY A C 1
ATOM 859 O O . GLY A 1 109 ? -11.325 15.745 -21.717 1.00 58.84 109 GLY A O 1
ATOM 860 N N . ASP A 1 110 ? -11.187 14.194 -20.088 1.00 61.84 110 ASP A N 1
ATOM 861 C CA . ASP A 1 110 ? -12.621 14.100 -19.847 1.00 61.84 110 ASP A CA 1
ATOM 862 C C . ASP A 1 110 ? -12.906 14.779 -18.507 1.00 61.84 110 ASP A C 1
ATOM 864 O O . ASP A 1 110 ? -12.791 14.186 -17.434 1.00 61.84 110 ASP A O 1
ATOM 868 N N . GLU A 1 111 ? -13.225 16.071 -18.567 1.00 66.25 111 GLU A N 1
ATOM 869 C CA . GLU A 1 111 ? -13.967 16.732 -17.497 1.00 66.25 111 GLU A CA 1
ATOM 870 C C . GLU A 1 111 ? -15.365 16.093 -17.491 1.00 66.25 111 GLU A C 1
ATOM 872 O O . GLU A 1 111 ? -16.297 16.607 -18.103 1.00 66.25 111 GLU A O 1
ATOM 877 N N . GLU A 1 112 ? -15.488 14.898 -16.904 1.00 70.81 112 GLU A N 1
ATOM 878 C CA . GLU A 1 112 ? -16.787 14.279 -16.646 1.00 70.81 112 GLU A CA 1
ATOM 879 C C . GLU A 1 112 ? -17.529 15.193 -15.667 1.00 70.81 112 GLU A C 1
ATOM 881 O O . GLU A 1 112 ? -17.273 15.201 -14.461 1.00 70.81 112 GLU A O 1
ATOM 886 N N . GLU A 1 113 ? -18.400 16.037 -16.221 1.00 79.19 113 GLU A N 1
ATOM 887 C CA . GLU A 1 113 ? -19.357 16.817 -15.452 1.00 79.19 113 GLU A CA 1
ATOM 888 C C . GLU A 1 113 ? -20.229 15.834 -14.667 1.00 79.19 113 GLU A C 1
ATOM 890 O O . GLU A 1 113 ? -20.875 14.955 -15.241 1.00 79.19 113 GLU A O 1
ATOM 895 N N . ILE A 1 114 ? -20.205 15.966 -13.343 1.00 83.06 114 ILE A N 1
ATOM 896 C CA . ILE A 1 114 ? -21.070 15.201 -12.451 1.00 83.06 114 ILE A CA 1
ATOM 897 C C . ILE A 1 114 ? -22.508 15.620 -12.765 1.00 83.06 114 ILE A C 1
ATOM 899 O O . ILE A 1 114 ? -22.803 16.815 -12.819 1.00 83.06 114 ILE A O 1
ATOM 903 N N . ASP A 1 115 ? -23.394 14.655 -13.005 1.00 88.88 115 ASP A N 1
ATOM 904 C CA . ASP A 1 115 ? -24.797 14.970 -13.248 1.00 88.88 115 ASP A CA 1
ATOM 905 C C . ASP A 1 115 ? -25.527 15.357 -11.945 1.00 88.88 115 ASP A C 1
ATOM 907 O O . ASP A 1 115 ? -25.052 15.136 -10.828 1.00 88.88 115 ASP A O 1
ATOM 911 N N . GLU A 1 116 ? -26.702 15.979 -12.075 1.00 89.94 116 GLU A N 1
ATOM 912 C CA . GLU A 1 116 ? -27.479 16.458 -10.921 1.00 89.94 116 GLU A CA 1
ATOM 913 C C . GLU A 1 116 ? -27.868 15.320 -9.949 1.00 89.94 116 GLU A C 1
ATOM 915 O O . GLU A 1 116 ? -28.047 15.548 -8.747 1.00 89.94 116 GLU A O 1
ATOM 920 N N . ASP A 1 117 ? -28.007 14.089 -10.454 1.00 89.81 117 ASP A N 1
ATOM 921 C CA . ASP A 1 117 ? -28.351 12.915 -9.651 1.00 89.81 117 ASP A CA 1
ATOM 922 C C . ASP A 1 117 ? -27.144 12.435 -8.826 1.00 89.81 117 ASP A C 1
ATOM 924 O O . ASP A 1 117 ? -27.285 12.143 -7.631 1.00 89.81 117 ASP A O 1
ATOM 928 N N . ASP A 1 118 ? -25.954 12.421 -9.421 1.00 91.31 118 ASP A N 1
ATOM 929 C CA . ASP A 1 118 ? -24.697 12.079 -8.767 1.00 91.31 118 ASP A CA 1
ATOM 930 C C . ASP A 1 118 ? -24.296 13.138 -7.733 1.00 91.31 118 ASP A C 1
ATOM 932 O O . ASP A 1 118 ? -23.894 12.784 -6.618 1.00 91.31 118 ASP A O 1
ATOM 936 N N . GLU A 1 119 ? -24.493 14.432 -8.017 1.00 88.44 119 GLU A N 1
ATOM 937 C CA . GLU A 1 119 ? -24.294 15.504 -7.029 1.00 88.44 119 GLU A CA 1
ATOM 938 C C . GLU A 1 119 ? -25.153 15.274 -5.777 1.00 88.44 119 GLU A C 1
ATOM 940 O O . GLU A 1 119 ? -24.672 15.374 -4.642 1.00 88.44 119 GLU A O 1
ATOM 945 N N . LYS A 1 120 ? -26.415 14.878 -5.967 1.00 89.31 120 LYS A N 1
ATOM 946 C CA . LYS A 1 120 ? -27.345 14.585 -4.873 1.00 89.31 120 LYS A CA 1
ATOM 947 C C . LYS A 1 120 ? -26.957 13.334 -4.085 1.00 89.31 120 LYS A C 1
ATOM 949 O O . LYS A 1 120 ? -27.171 13.284 -2.871 1.00 89.31 120 LYS A O 1
ATOM 954 N N . LEU A 1 121 ? -26.397 12.314 -4.736 1.00 89.56 121 LEU A N 1
ATOM 955 C CA . LEU A 1 121 ? -25.879 11.120 -4.060 1.00 89.56 121 LEU A CA 1
ATOM 956 C C . LEU A 1 121 ? -24.652 11.442 -3.205 1.00 89.56 121 LEU A C 1
ATOM 958 O O . LEU A 1 121 ? -24.550 10.962 -2.071 1.00 89.56 121 LEU A O 1
ATOM 962 N N . LEU A 1 122 ? -23.748 12.273 -3.721 1.00 89.00 122 LEU A N 1
ATOM 963 C CA . LEU A 1 122 ? -22.580 12.748 -2.985 1.00 89.00 122 LEU A CA 1
ATOM 964 C C . LEU A 1 122 ? -22.996 13.611 -1.792 1.00 89.00 122 LEU A C 1
ATOM 966 O O . LEU A 1 122 ? -22.496 13.396 -0.685 1.00 89.00 122 LEU A O 1
ATOM 970 N N . GLU A 1 123 ? -23.948 14.531 -1.980 1.00 88.06 123 GLU A N 1
ATOM 971 C CA . GLU A 1 123 ? -24.498 15.354 -0.899 1.00 88.06 123 GLU A CA 1
ATOM 972 C C . GLU A 1 123 ? -25.160 14.487 0.166 1.00 88.06 123 GLU A C 1
ATOM 974 O O . GLU A 1 123 ? -24.878 14.657 1.355 1.00 88.06 123 GLU A O 1
ATOM 979 N N . ALA A 1 124 ? -25.984 13.519 -0.253 1.00 85.88 124 ALA A N 1
ATOM 980 C CA . ALA A 1 124 ? -26.548 12.550 0.658 1.00 85.88 124 ALA A CA 1
ATOM 981 C C . ALA A 1 124 ? -25.403 11.914 1.437 1.00 85.88 124 ALA A C 1
ATOM 983 O O . ALA A 1 124 ? -25.389 12.062 2.649 1.00 85.88 124 ALA A O 1
ATOM 984 N N . PHE A 1 125 ? -24.436 11.242 0.797 1.00 83.06 125 PHE A N 1
ATOM 985 C CA . PHE A 1 125 ? -23.340 10.503 1.451 1.00 83.06 125 PHE A CA 1
ATOM 986 C C . PHE A 1 125 ? -22.472 11.354 2.399 1.00 83.06 125 PHE A C 1
ATOM 988 O O . PHE A 1 125 ? -22.009 10.854 3.425 1.00 83.06 125 PHE A O 1
ATOM 995 N N . LEU A 1 126 ? -22.277 12.636 2.091 1.00 84.50 126 LEU A N 1
ATOM 996 C CA . LEU A 1 126 ? -21.508 13.576 2.911 1.00 84.50 126 LEU A CA 1
ATOM 997 C C . LEU A 1 126 ? -22.338 14.262 4.004 1.00 84.50 126 LEU A C 1
ATOM 999 O O . LEU A 1 126 ? -21.764 14.893 4.901 1.00 84.50 126 LEU A O 1
ATOM 1003 N N . SER A 1 127 ? -23.669 14.159 3.956 1.00 83.12 127 SER A N 1
ATOM 1004 C CA . SER A 1 127 ? -24.537 14.752 4.966 1.00 83.12 127 SER A CA 1
ATOM 1005 C C . SER A 1 127 ? -24.231 14.158 6.345 1.00 83.12 127 SER A C 1
ATOM 1007 O O . SER A 1 127 ? -24.134 12.948 6.548 1.00 83.12 127 SER A O 1
ATOM 1009 N N . LYS A 1 128 ? -24.050 15.030 7.339 1.00 76.19 128 LYS A N 1
ATOM 1010 C CA . LYS A 1 128 ? -23.764 14.624 8.729 1.00 76.19 128 LYS A CA 1
ATOM 1011 C C . LYS A 1 128 ? -25.005 14.113 9.466 1.00 76.19 128 LYS A C 1
ATOM 1013 O O . LYS A 1 128 ? -24.897 13.699 10.617 1.00 76.19 128 LYS A O 1
ATOM 1018 N N . ASP A 1 129 ? -26.154 14.125 8.796 1.00 71.12 129 ASP A N 1
ATOM 1019 C CA . ASP A 1 129 ? -27.464 13.795 9.353 1.00 71.12 129 ASP A CA 1
ATOM 1020 C C . ASP A 1 129 ? -27.822 12.310 9.207 1.00 71.12 129 ASP A C 1
ATOM 1022 O O . ASP A 1 129 ? -28.948 11.899 9.503 1.00 71.12 129 ASP A O 1
ATOM 1026 N N . TYR A 1 130 ? -26.865 11.466 8.811 1.00 66.50 130 TYR A N 1
ATOM 1027 C CA . TYR A 1 130 ? -27.037 10.024 8.906 1.00 66.50 130 TYR A CA 1
ATOM 1028 C C . TYR A 1 130 ? -27.124 9.586 10.362 1.00 66.50 130 TYR A C 1
ATOM 1030 O O . TYR A 1 130 ? -26.127 9.355 11.048 1.00 66.50 130 TYR A O 1
ATOM 1038 N N . CYS A 1 131 ? -28.360 9.413 10.825 1.00 68.31 131 CYS A N 1
ATOM 1039 C CA . CYS A 1 131 ? -28.635 8.605 11.997 1.00 68.31 131 CYS A CA 1
ATOM 1040 C C . CYS A 1 131 ? -28.005 7.215 11.778 1.00 68.31 131 CYS A C 1
ATOM 1042 O O . CYS A 1 131 ? -28.162 6.661 10.682 1.00 68.31 131 CYS A O 1
ATOM 1044 N N . PRO A 1 132 ? -27.299 6.643 12.773 1.00 76.12 132 PRO A N 1
ATOM 1045 C CA . PRO A 1 132 ? -26.770 5.291 12.681 1.00 76.12 132 PRO A CA 1
ATOM 1046 C C . PRO A 1 132 ? -27.854 4.344 12.168 1.00 76.12 132 PRO A C 1
ATOM 1048 O O . PRO A 1 132 ? -28.904 4.183 12.796 1.00 76.12 132 PRO A O 1
ATOM 1051 N N . GLN A 1 133 ? -27.631 3.761 10.989 1.00 77.12 133 GLN A N 1
ATOM 1052 C CA . GLN A 1 133 ? -28.556 2.773 10.450 1.00 77.12 133 GLN A CA 1
ATOM 1053 C C . GLN A 1 133 ? -28.657 1.629 11.459 1.00 77.12 133 GLN A C 1
ATOM 1055 O O . GLN A 1 133 ? -27.638 1.212 12.013 1.00 77.12 133 GLN A O 1
ATOM 1060 N N . ARG A 1 134 ? -29.877 1.128 11.705 1.00 82.94 134 ARG A N 1
ATOM 1061 C CA . ARG A 1 134 ? -30.079 -0.036 12.577 1.00 82.94 134 ARG A CA 1
ATOM 1062 C C . ARG A 1 134 ? -29.163 -1.157 12.110 1.00 82.94 134 ARG A C 1
ATOM 1064 O O . ARG A 1 134 ? -29.295 -1.656 10.993 1.00 82.94 134 ARG A O 1
ATOM 1071 N N . THR A 1 135 ? -28.230 -1.531 12.969 1.00 89.00 135 THR A N 1
ATOM 1072 C CA . THR A 1 135 ? -27.270 -2.577 12.662 1.00 89.00 135 THR A CA 1
ATOM 1073 C C . THR A 1 135 ? -27.939 -3.937 12.807 1.00 89.00 135 THR A C 1
ATOM 1075 O O . THR A 1 135 ? -28.958 -4.096 13.485 1.00 89.00 135 THR A O 1
ATOM 1078 N N . LEU A 1 136 ? -27.338 -4.966 12.210 1.00 91.06 136 LEU A N 1
ATOM 1079 C CA . LEU A 1 136 ? -27.779 -6.342 12.431 1.00 91.06 136 LEU A CA 1
ATOM 1080 C C . LEU A 1 136 ? -27.788 -6.706 13.929 1.00 91.06 136 LEU A C 1
ATOM 1082 O O . LEU A 1 136 ? -28.645 -7.472 14.359 1.00 91.06 136 LEU A O 1
ATOM 1086 N N . ALA A 1 137 ? -26.885 -6.128 14.728 1.00 91.38 137 ALA A N 1
ATOM 1087 C CA . ALA A 1 137 ? -26.856 -6.322 16.175 1.00 91.38 137 ALA A CA 1
ATOM 1088 C C . ALA A 1 137 ? -28.116 -5.763 16.856 1.00 91.38 137 ALA A C 1
ATOM 1090 O O . ALA A 1 137 ? -28.693 -6.449 17.698 1.00 91.38 137 ALA A O 1
ATOM 1091 N N . ASP A 1 138 ? -28.594 -4.585 16.445 1.00 90.88 138 ASP A N 1
ATOM 1092 C CA . ASP A 1 138 ? -29.830 -3.990 16.973 1.00 90.88 138 ASP A CA 1
ATOM 1093 C C . ASP A 1 138 ? -31.049 -4.855 16.632 1.00 90.88 138 ASP A C 1
ATOM 1095 O O . ASP A 1 138 ? -31.887 -5.130 17.488 1.00 90.88 138 ASP A O 1
ATOM 1099 N N . ILE A 1 139 ? -31.103 -5.372 15.398 1.00 93.06 139 ILE A N 1
ATOM 1100 C CA . ILE A 1 139 ? -32.162 -6.288 14.944 1.00 93.06 139 ILE A CA 1
ATOM 1101 C C . ILE A 1 139 ? -32.150 -7.591 15.758 1.00 93.06 139 ILE A C 1
ATOM 1103 O O . ILE A 1 139 ? -33.206 -8.115 16.114 1.00 93.06 139 ILE A O 1
ATOM 1107 N N . ILE A 1 140 ? -30.964 -8.131 16.051 1.00 94.56 140 ILE A N 1
ATOM 1108 C CA . ILE A 1 140 ? -30.812 -9.337 16.874 1.00 94.56 140 ILE A CA 1
ATOM 1109 C C . ILE A 1 140 ? -31.267 -9.066 18.313 1.00 94.56 140 ILE A C 1
ATOM 1111 O O . ILE A 1 140 ? -31.980 -9.887 18.882 1.00 94.56 140 ILE A O 1
ATOM 1115 N N . VAL A 1 141 ? -30.895 -7.922 18.895 1.00 94.38 141 VAL A N 1
ATOM 1116 C CA . VAL A 1 141 ? -31.300 -7.540 20.256 1.00 94.38 141 VAL A CA 1
ATOM 1117 C C . VAL A 1 141 ? -32.817 -7.388 20.366 1.00 94.38 141 VAL A C 1
ATOM 1119 O O . VAL A 1 141 ? -33.387 -7.890 21.333 1.00 94.38 141 VAL A O 1
ATOM 1122 N N . ASP A 1 142 ? -33.468 -6.749 19.391 1.00 92.69 142 ASP A N 1
ATOM 1123 C CA . ASP A 1 142 ? -34.931 -6.624 19.353 1.00 92.69 142 ASP A CA 1
ATOM 1124 C C . ASP A 1 142 ? -35.597 -8.011 19.304 1.00 92.69 142 ASP A C 1
ATOM 1126 O O . ASP A 1 142 ? -36.481 -8.296 20.106 1.00 92.69 142 ASP A O 1
ATOM 1130 N N . LYS A 1 143 ? -35.105 -8.917 18.445 1.00 93.00 143 LYS A N 1
ATOM 1131 C CA . LYS A 1 143 ? -35.633 -10.290 18.318 1.00 93.00 143 LYS A CA 1
ATOM 1132 C C . LYS A 1 143 ? -35.394 -11.193 19.527 1.00 93.00 143 LYS A C 1
ATOM 1134 O O . LYS A 1 143 ? -36.094 -12.184 19.675 1.00 93.00 143 LYS A O 1
ATOM 1139 N N . ILE A 1 144 ? -34.372 -10.922 20.337 1.00 92.56 144 ILE A N 1
ATOM 1140 C CA . ILE A 1 144 ? -34.115 -11.670 21.579 1.00 92.56 144 ILE A CA 1
ATOM 1141 C C . ILE A 1 144 ? -35.021 -11.174 22.717 1.00 92.56 144 ILE A C 1
ATOM 1143 O O . ILE A 1 144 ? -35.265 -11.912 23.669 1.00 92.56 144 ILE A O 1
ATOM 1147 N N . LYS A 1 145 ? -35.462 -9.912 22.655 1.00 89.12 145 LYS A N 1
ATOM 1148 C CA . LYS A 1 145 ? -36.297 -9.276 23.684 1.00 89.12 145 LYS A CA 1
ATOM 1149 C C . LYS A 1 145 ? -37.801 -9.492 23.482 1.00 89.12 145 LYS A C 1
ATOM 1151 O O . LYS A 1 145 ? -38.538 -9.276 24.442 1.00 89.12 145 LYS A O 1
ATOM 1156 N N . GLU A 1 146 ? -38.231 -9.844 22.271 1.00 71.81 146 GLU A N 1
ATOM 1157 C CA . GLU A 1 146 ? -39.585 -10.340 21.962 1.00 71.81 146 GLU A CA 1
ATOM 1158 C C . GLU A 1 146 ? -39.801 -11.754 22.526 1.00 71.81 146 GLU A C 1
ATOM 1160 O O . GLU A 1 146 ? -40.867 -11.973 23.14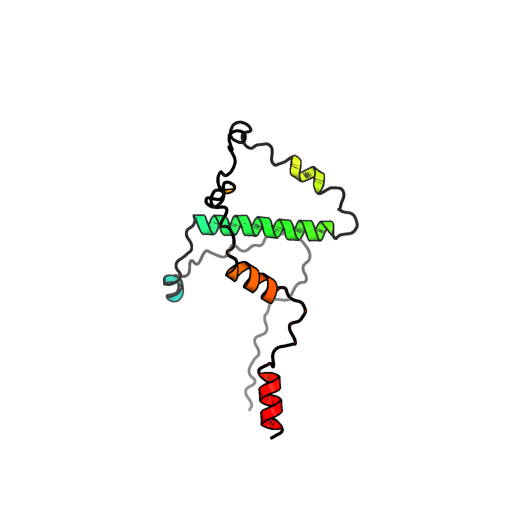8 1.00 71.81 146 GLU A O 1
#

Radius of gyration: 33.05 Å; Cα contacts (8 Å, |Δi|>4): 9; chains: 1; bounding box: 79×74×58 Å

Mean predicted aligned error: 23.31 Å

pLDDT: mean 71.57, std 16.58, range [43.97, 98.0]

Secondary structure (DSSP, 8-state):
---PPPPPPP-S-------------------PPPPHHHHSS-PPPHHHHHHHHHHHHHHHHHHHHHHHHTSTT-TTTHHHHTTTSS--S-TTSGGG----GGGS-TTTT---PPPHHHHHHHHHHH-TT-PPPPPHHHHHHHHHH-

Organism: Daucus carot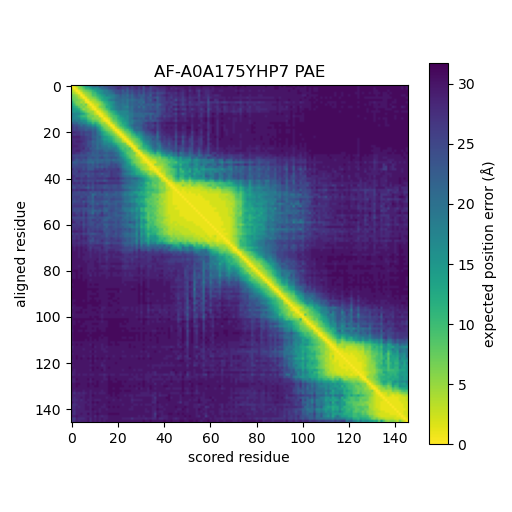a subsp. sativus (NCBI:txid79200)

Solvent-accessible surface area (backbone atoms only — not comparable to full-atom values): 10112 Å² total; per-residue (Å²): 137,86,86,81,83,82,78,88,70,79,89,72,77,88,74,79,94,74,87,83,85,88,77,83,73,75,75,75,86,74,80,69,78,80,50,77,74,58,73,69,52,80,73,72,54,70,68,59,50,49,51,52,53,54,52,53,52,51,54,54,48,51,56,50,52,51,58,46,52,71,39,95,84,45,75,84,57,64,82,66,56,74,72,68,80,70,77,85,62,72,83,83,69,68,83,74,69,86,65,77,69,73,80,62,47,91,69,79,78,65,85,75,75,76,49,78,68,55,51,51,50,51,50,56,74,67,45,86,78,69,68,82,72,85,43,74,66,55,56,50,52,54,64,72,72,108